Protein AF-A0A1G1V702-F1 (afdb_monomer)

pLDDT: mean 76.11, std 20.24, range [33.31, 96.5]

Organism: NCBI:txid1797516

Radius of gyration: 15.91 Å; Cα contacts (8 Å, |Δ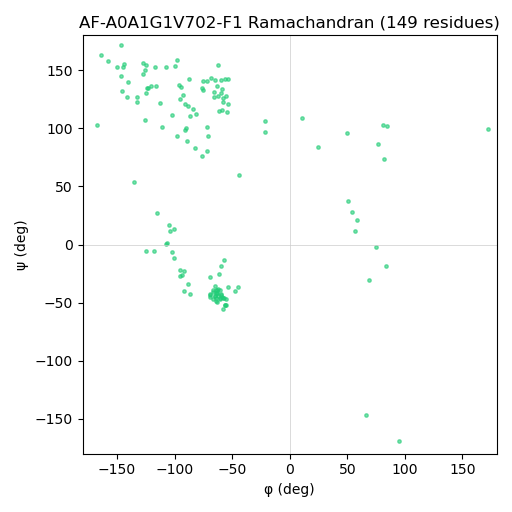i|>4): 190; chains: 1; bounding box: 48×40×37 Å

Nearest PDB structures (foldseek):
  2xma-assembly1_B  TM=6.905E-01  e=1.597E-05  Deinoc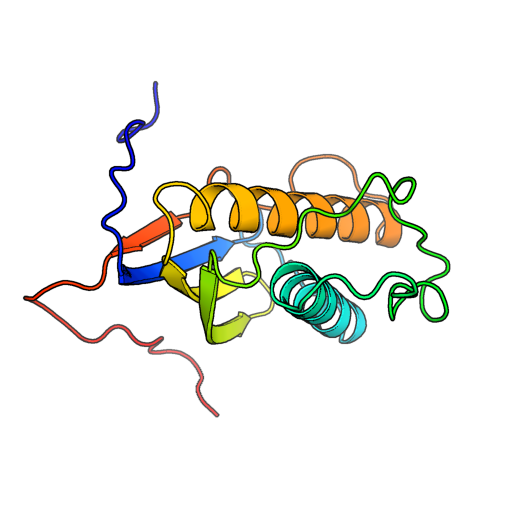occus radiodurans
  2a6m-assembly2_A-2  TM=7.254E-01  e=7.455E-05  Helicobacter pylori
  2xo6-assembly1_D  TM=6.836E-01  e=4.554E-05  Deinococcus radiodurans
  2f5g-assembly1_B  TM=6.057E-01  e=5.151E-05  Saccharolobus solfataricus
  2fyx-assembly1_B  TM=6.784E-01  e=1.661E-04  Deinococcus radiodurans R1 = ATCC 13939 = DSM 20539

Sequence (151 aa):
MPARNSVKIYVEGGCYHVYNRGVDKRDIYLDDQDYRVFLSFIKQYLSPVEPNFTHPLSDVTGFHPVRLRQLKSFYGDVELLAYCLMPNHFHLLLRQATKDGMAEFLRALATSYVMYFNKKYERQGALFQGCIKQLMWGRIHTFCICRDTFI

Structure (mmCIF, N/CA/C/O backbone):
data_AF-A0A1G1V702-F1
#
_entry.id   AF-A0A1G1V702-F1
#
loop_
_atom_site.group_PDB
_atom_site.id
_atom_site.type_symbol
_atom_site.label_atom_id
_atom_site.label_alt_id
_atom_site.label_comp_id
_atom_site.label_asym_id
_atom_site.label_entity_id
_atom_site.label_seq_id
_atom_site.pdbx_PDB_ins_code
_atom_site.Cartn_x
_atom_site.Cartn_y
_atom_site.Cartn_z
_atom_site.occupancy
_atom_site.B_iso_or_equiv
_atom_site.auth_seq_id
_atom_site.auth_comp_id
_atom_site.auth_asym_id
_atom_site.auth_atom_id
_atom_site.pdbx_PDB_model_num
ATOM 1 N N . MET A 1 1 ? -8.424 21.829 -11.170 1.00 36.00 1 MET A N 1
ATOM 2 C CA . MET A 1 1 ? -9.727 21.445 -10.580 1.00 36.00 1 MET A CA 1
ATOM 3 C C . MET A 1 1 ? -9.459 20.775 -9.241 1.00 36.00 1 MET A C 1
ATOM 5 O O . MET A 1 1 ? -8.664 19.841 -9.235 1.00 36.00 1 MET A O 1
ATOM 9 N N . PRO A 1 2 ? -10.029 21.242 -8.119 1.00 38.25 2 PRO A N 1
ATOM 10 C CA . PRO A 1 2 ? -9.891 20.530 -6.851 1.00 38.25 2 PRO A CA 1
ATOM 11 C C . PRO A 1 2 ? -10.546 19.146 -6.972 1.00 38.25 2 PRO A C 1
ATOM 13 O O . PRO A 1 2 ? -11.608 19.006 -7.579 1.00 38.25 2 PRO A O 1
ATOM 16 N N . ALA A 1 3 ? -9.882 18.112 -6.455 1.00 43.16 3 ALA A N 1
ATOM 17 C CA . ALA A 1 3 ? -10.375 16.742 -6.524 1.00 43.16 3 ALA A CA 1
ATOM 18 C C . ALA A 1 3 ? -11.712 16.615 -5.771 1.00 43.16 3 ALA A C 1
ATOM 20 O O . ALA A 1 3 ? -11.817 17.005 -4.608 1.00 43.16 3 ALA A O 1
ATOM 21 N N . ARG A 1 4 ? -12.738 16.068 -6.439 1.00 40.94 4 ARG A N 1
ATOM 22 C CA . ARG A 1 4 ? -14.013 15.684 -5.810 1.00 40.94 4 ARG A CA 1
ATOM 23 C C . ARG A 1 4 ? -13.715 14.724 -4.643 1.00 40.94 4 ARG A C 1
ATOM 25 O O . ARG A 1 4 ? -13.049 13.717 -4.859 1.00 40.94 4 ARG A O 1
ATOM 32 N N . ASN A 1 5 ? -14.245 15.044 -3.458 1.00 45.06 5 ASN A N 1
ATOM 33 C CA . ASN A 1 5 ? -14.081 14.386 -2.147 1.00 45.06 5 ASN A CA 1
ATOM 34 C C . ASN A 1 5 ? -12.762 14.650 -1.401 1.00 45.06 5 ASN A C 1
ATOM 36 O O . ASN A 1 5 ? -11.846 13.830 -1.431 1.00 45.06 5 ASN A O 1
ATOM 40 N N . SER A 1 6 ? -12.704 15.737 -0.624 1.00 47.88 6 SER A N 1
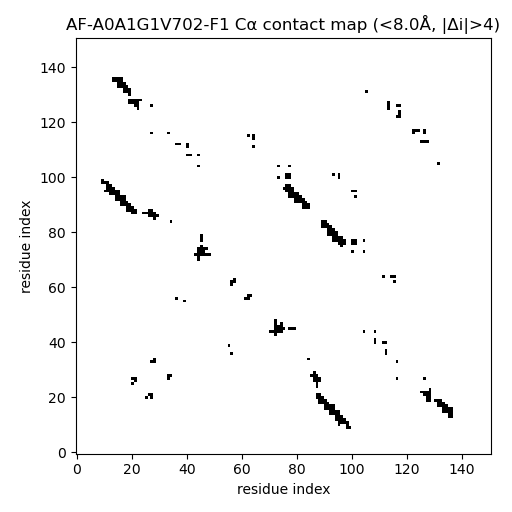ATOM 41 C CA . SER A 1 6 ? -11.604 15.992 0.323 1.00 47.88 6 SER A CA 1
ATOM 42 C C . SER A 1 6 ? -11.935 15.699 1.793 1.00 47.88 6 SER A C 1
ATOM 44 O O . SER A 1 6 ? -11.021 15.716 2.612 1.00 47.88 6 SER A O 1
ATOM 46 N N . VAL A 1 7 ? -13.185 15.366 2.149 1.00 49.53 7 VAL A N 1
ATOM 47 C CA . VAL A 1 7 ? -13.537 14.954 3.521 1.00 49.53 7 VAL A CA 1
ATOM 48 C C . VAL A 1 7 ? -13.898 13.473 3.528 1.00 49.53 7 VAL A C 1
ATOM 50 O O . VAL A 1 7 ? -14.983 13.072 3.112 1.00 49.53 7 VAL A O 1
ATOM 53 N N . LYS A 1 8 ? -12.950 12.646 3.970 1.00 62.56 8 LYS A N 1
ATOM 54 C CA . LYS A 1 8 ? -13.151 11.213 4.193 1.00 62.56 8 LYS A CA 1
ATOM 55 C C . LYS A 1 8 ? -13.611 11.036 5.640 1.00 62.56 8 LYS A C 1
ATOM 57 O O . LYS A 1 8 ? -12.796 11.116 6.551 1.00 62.56 8 LYS A O 1
ATOM 62 N N . ILE A 1 9 ? -14.914 10.854 5.849 1.00 63.59 9 ILE A N 1
ATOM 63 C CA . ILE A 1 9 ? -15.450 10.483 7.163 1.00 63.59 9 ILE A CA 1
ATOM 64 C C . ILE A 1 9 ? -15.270 8.975 7.297 1.00 63.59 9 ILE A C 1
ATOM 66 O O . ILE A 1 9 ? -15.886 8.216 6.548 1.00 63.59 9 ILE A O 1
ATOM 70 N N . TYR A 1 10 ? -14.404 8.552 8.212 1.00 71.12 10 TYR A N 1
ATOM 71 C CA . TYR A 1 10 ? -14.275 7.147 8.558 1.00 71.12 10 TYR A CA 1
ATOM 72 C C . TYR A 1 10 ? -15.142 6.815 9.768 1.00 71.12 10 TYR A C 1
ATOM 74 O O . TYR A 1 10 ? -15.197 7.567 10.741 1.00 71.12 10 TYR A O 1
ATOM 82 N N . VAL A 1 11 ? -15.837 5.690 9.666 1.00 74.81 11 VAL A N 1
ATOM 83 C CA . VAL A 1 11 ? -16.619 5.070 10.730 1.00 74.81 11 VAL A CA 1
ATOM 84 C C . VAL A 1 11 ? -15.739 4.064 11.466 1.00 74.81 11 VAL A C 1
ATOM 86 O O . VAL A 1 11 ? -15.130 3.193 10.835 1.00 74.81 11 VAL A O 1
ATOM 89 N N . GLU A 1 12 ? -15.712 4.188 12.790 1.00 77.19 12 GLU A N 1
ATOM 90 C CA . GLU A 1 12 ? -15.061 3.254 13.706 1.00 77.19 12 GLU A CA 1
ATOM 91 C C . GLU A 1 12 ? -15.649 1.842 13.557 1.00 77.19 12 GLU A C 1
ATOM 93 O O . GLU A 1 12 ? -16.862 1.668 13.435 1.00 77.19 12 GLU A O 1
ATOM 98 N N . GLY A 1 13 ? -14.788 0.826 13.487 1.00 79.88 13 GLY A N 1
ATOM 99 C CA . GLY A 1 13 ? -15.175 -0.557 13.192 1.00 79.88 13 GLY A CA 1
ATOM 100 C C . GLY A 1 13 ? -15.515 -0.823 11.719 1.00 79.88 13 GLY A C 1
ATOM 101 O O . GLY A 1 13 ? -15.790 -1.967 11.349 1.00 79.88 13 GLY A O 1
ATOM 102 N N . GLY A 1 14 ? -15.482 0.198 10.856 1.00 85.12 14 GLY A N 1
ATOM 103 C CA . GLY A 1 14 ? -15.753 0.058 9.429 1.00 85.12 14 GLY A CA 1
ATOM 104 C C . GLY A 1 14 ? -14.704 -0.800 8.716 1.00 85.12 14 GLY A C 1
ATOM 105 O O . GLY A 1 14 ? -13.506 -0.711 8.992 1.00 85.12 14 GLY A O 1
ATOM 106 N N . CYS A 1 15 ? -15.158 -1.612 7.762 1.00 88.00 15 CYS A N 1
ATOM 107 C CA . CYS A 1 15 ? -14.287 -2.330 6.833 1.00 88.00 15 CYS A CA 1
ATOM 108 C C . CYS A 1 15 ? -14.169 -1.538 5.531 1.00 88.00 15 CYS A C 1
ATOM 110 O O . CYS A 1 15 ? -15.169 -1.033 5.025 1.00 88.00 15 CYS A O 1
ATOM 112 N N . TYR A 1 16 ? -12.971 -1.439 4.971 1.00 88.62 16 TYR A N 1
ATOM 113 C CA . TYR A 1 16 ? -12.692 -0.643 3.785 1.00 88.62 16 TYR A CA 1
ATOM 114 C C . TYR A 1 16 ? -11.880 -1.453 2.787 1.00 88.62 16 TYR A C 1
ATOM 116 O O . TYR A 1 16 ? -10.813 -1.974 3.112 1.00 88.62 16 TYR A O 1
ATOM 124 N N . HIS A 1 17 ? -12.363 -1.517 1.550 1.00 89.75 17 HIS A N 1
ATOM 125 C CA . HIS A 1 17 ? -11.567 -1.977 0.422 1.00 89.75 17 HIS A CA 1
ATOM 126 C C . HIS A 1 17 ? -10.747 -0.810 -0.104 1.00 89.75 17 HIS A C 1
ATOM 128 O O . HIS A 1 17 ? -11.289 0.198 -0.557 1.00 89.75 17 HIS A O 1
ATOM 134 N N . VAL A 1 18 ? -9.435 -0.944 -0.018 1.00 90.88 18 VAL A N 1
ATOM 135 C CA . VAL A 1 18 ? -8.466 0.089 -0.337 1.00 90.88 18 VAL A CA 1
ATOM 136 C C . VAL A 1 18 ? -7.563 -0.403 -1.451 1.00 90.88 18 VAL A C 1
ATOM 138 O O . VAL A 1 18 ? -7.107 -1.540 -1.423 1.00 90.88 18 VAL A O 1
ATOM 141 N N . TYR A 1 19 ? -7.284 0.444 -2.434 1.00 92.19 19 TYR A N 1
ATOM 142 C CA . TYR A 1 19 ? -6.404 0.071 -3.534 1.00 92.19 19 TYR A CA 1
ATOM 143 C C . TYR A 1 19 ? -5.656 1.268 -4.107 1.00 92.19 19 TYR A C 1
ATOM 145 O O . TYR A 1 19 ? -6.117 2.416 -4.059 1.00 92.19 19 TYR A O 1
ATOM 153 N N . ASN A 1 20 ? -4.483 0.989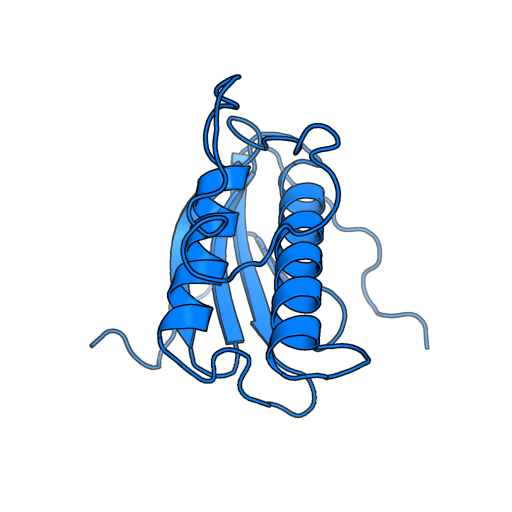 -4.668 1.00 91.62 20 ASN A N 1
ATOM 154 C CA . ASN A 1 20 ? -3.724 1.958 -5.445 1.00 91.62 20 ASN A CA 1
ATOM 155 C C . ASN A 1 20 ? -2.987 1.274 -6.595 1.00 91.62 20 ASN A C 1
ATOM 157 O O . ASN A 1 20 ? -2.660 0.092 -6.526 1.00 91.62 20 ASN A O 1
ATOM 161 N N . ARG A 1 21 ? -2.743 2.038 -7.656 1.00 92.81 21 ARG A N 1
ATOM 162 C CA . ARG A 1 21 ? -2.186 1.582 -8.931 1.00 92.81 21 ARG A CA 1
ATOM 163 C C . ARG A 1 21 ? -0.955 2.405 -9.293 1.00 92.81 21 ARG A C 1
ATOM 165 O O . ARG A 1 21 ? -0.900 3.588 -8.963 1.00 92.81 21 ARG A O 1
ATOM 172 N N . GLY A 1 22 ? -0.011 1.799 -10.009 1.00 93.88 22 GLY A N 1
ATOM 173 C CA . GLY A 1 22 ? 1.128 2.496 -10.598 1.00 93.88 22 GLY A CA 1
ATOM 174 C C . GLY A 1 22 ? 0.720 3.599 -11.582 1.00 93.88 22 GLY A C 1
ATOM 175 O O . GLY A 1 22 ? -0.232 3.444 -12.354 1.00 93.88 22 GLY A O 1
ATOM 176 N N . VAL A 1 23 ? 1.443 4.721 -11.578 1.00 93.44 23 VAL A N 1
ATOM 177 C CA . VAL A 1 23 ? 1.284 5.772 -12.599 1.00 93.44 23 VAL A CA 1
ATOM 178 C C . VAL A 1 23 ? 1.422 5.174 -13.999 1.00 93.44 23 VAL A C 1
ATOM 180 O O . VAL A 1 23 ? 2.198 4.244 -14.205 1.00 93.44 23 VAL A O 1
ATOM 183 N N . ASP A 1 24 ? 0.623 5.655 -14.948 1.00 91.12 24 ASP A N 1
ATOM 184 C CA . ASP A 1 24 ? 0.600 5.144 -16.327 1.00 91.12 24 ASP A CA 1
ATOM 185 C C . ASP A 1 24 ? 0.368 3.626 -16.437 1.00 91.12 24 ASP A C 1
ATOM 187 O O . ASP A 1 24 ? 0.796 2.986 -17.392 1.00 91.12 24 ASP A O 1
ATOM 191 N N . LYS A 1 25 ? -0.331 3.038 -15.449 1.00 88.38 25 LYS A N 1
ATOM 192 C CA . LYS A 1 25 ? -0.570 1.587 -15.325 1.00 88.38 25 LYS A CA 1
ATOM 193 C C . LYS A 1 25 ? 0.714 0.753 -15.242 1.00 88.38 25 LYS A C 1
ATOM 195 O O . LYS A 1 25 ? 0.662 -0.444 -15.518 1.00 88.38 25 LYS A O 1
ATOM 200 N N . ARG A 1 26 ? 1.840 1.363 -14.859 1.00 92.75 26 ARG A N 1
ATOM 201 C CA . ARG A 1 26 ? 3.108 0.650 -14.717 1.00 92.75 26 ARG A CA 1
ATOM 202 C C . ARG A 1 26 ? 3.033 -0.429 -13.652 1.00 92.75 26 ARG A C 1
ATOM 204 O O . ARG A 1 26 ? 2.315 -0.277 -12.659 1.00 92.75 26 ARG A O 1
ATOM 211 N N . ASP A 1 27 ? 3.890 -1.423 -13.812 1.00 96.12 27 ASP A N 1
ATOM 212 C CA . ASP A 1 27 ? 4.157 -2.381 -12.759 1.00 96.12 27 ASP A CA 1
ATOM 213 C C . ASP A 1 27 ? 4.841 -1.690 -11.573 1.00 96.12 27 ASP A C 1
ATOM 215 O O . ASP A 1 27 ? 5.765 -0.881 -11.716 1.00 96.12 27 ASP A O 1
ATOM 219 N N . ILE A 1 28 ? 4.296 -1.963 -10.395 1.00 96.25 28 ILE A N 1
ATOM 220 C CA . ILE A 1 28 ? 4.789 -1.551 -9.087 1.00 96.25 28 ILE A CA 1
ATOM 221 C C . ILE A 1 28 ? 5.539 -2.690 -8.397 1.00 96.25 28 ILE A C 1
ATOM 223 O O . ILE A 1 28 ? 6.186 -2.416 -7.395 1.00 96.25 28 ILE A O 1
ATOM 227 N N . TYR A 1 29 ? 5.459 -3.918 -8.916 1.00 96.50 29 TYR A N 1
ATOM 228 C CA . TYR A 1 29 ? 6.263 -5.069 -8.512 1.00 96.50 29 TYR A CA 1
ATOM 229 C C . TYR A 1 29 ? 6.948 -5.643 -9.760 1.00 96.50 29 TYR A C 1
ATOM 231 O O . TYR A 1 29 ? 6.279 -6.219 -10.617 1.00 96.50 29 TYR A O 1
ATOM 239 N N . LEU A 1 30 ? 8.260 -5.442 -9.889 1.00 95.50 30 LEU A N 1
ATOM 240 C CA . LEU A 1 30 ? 9.054 -5.891 -11.038 1.00 95.50 30 LEU A CA 1
ATOM 241 C C . LEU A 1 30 ? 9.733 -7.244 -10.789 1.00 95.50 30 LEU A C 1
ATOM 243 O O . LEU A 1 30 ? 10.079 -7.935 -11.742 1.00 95.50 30 LEU A O 1
ATOM 247 N N . ASP A 1 31 ? 9.916 -7.627 -9.524 1.00 93.56 31 ASP A N 1
ATOM 248 C CA . ASP A 1 31 ? 10.455 -8.926 -9.117 1.00 93.56 31 ASP A CA 1
ATOM 249 C C . ASP A 1 31 ? 9.841 -9.421 -7.791 1.00 93.56 31 ASP A C 1
ATOM 251 O O . ASP A 1 31 ? 9.137 -8.693 -7.090 1.00 93.56 31 ASP A O 1
ATOM 255 N N . ASP A 1 32 ? 10.131 -10.668 -7.409 1.00 92.31 32 ASP A N 1
ATOM 256 C CA . ASP A 1 32 ? 9.631 -11.278 -6.166 1.00 92.31 32 ASP A CA 1
ATOM 257 C C . ASP A 1 32 ? 10.097 -10.547 -4.899 1.00 92.31 32 ASP A C 1
ATOM 259 O O . ASP A 1 32 ? 9.458 -10.615 -3.842 1.00 92.31 32 ASP A O 1
ATOM 263 N N . GLN A 1 33 ? 11.228 -9.839 -4.971 1.00 89.19 33 GLN A N 1
ATOM 264 C CA . GLN A 1 33 ? 11.728 -9.069 -3.843 1.00 89.19 33 GLN A CA 1
ATOM 265 C C . GLN A 1 33 ? 10.788 -7.905 -3.531 1.00 89.19 33 GLN A C 1
ATOM 267 O O . GLN A 1 33 ? 10.521 -7.661 -2.356 1.00 89.19 33 GLN A O 1
ATOM 272 N N . ASP A 1 34 ? 10.239 -7.245 -4.547 1.00 92.75 34 ASP A N 1
ATOM 273 C CA . ASP A 1 34 ? 9.291 -6.144 -4.382 1.00 92.75 34 ASP A CA 1
ATOM 274 C C . ASP A 1 34 ? 8.032 -6.561 -3.607 1.00 92.75 34 ASP A C 1
ATOM 276 O O . ASP A 1 34 ? 7.626 -5.878 -2.660 1.00 92.75 34 ASP A O 1
ATOM 280 N N . TYR A 1 35 ? 7.455 -7.722 -3.942 1.00 93.81 35 TYR A N 1
ATOM 281 C CA . TYR A 1 35 ? 6.306 -8.284 -3.223 1.00 93.81 35 TYR A CA 1
ATOM 282 C C . TYR A 1 35 ? 6.642 -8.553 -1.754 1.00 93.81 35 TYR A C 1
ATOM 284 O O . TYR A 1 35 ? 5.902 -8.148 -0.852 1.00 93.81 35 TYR A O 1
ATOM 292 N N . ARG A 1 36 ? 7.793 -9.191 -1.496 1.00 90.69 36 ARG A N 1
ATOM 293 C CA . ARG A 1 36 ? 8.268 -9.463 -0.130 1.00 90.69 36 ARG A CA 1
ATOM 294 C C . ARG A 1 36 ? 8.477 -8.175 0.655 1.00 90.69 36 ARG A C 1
ATOM 296 O O . ARG A 1 36 ? 8.124 -8.117 1.833 1.00 90.69 36 ARG A O 1
ATOM 303 N N . VAL A 1 37 ? 8.995 -7.130 0.010 1.00 88.38 37 VAL A N 1
ATOM 304 C CA . VAL A 1 37 ? 9.196 -5.833 0.656 1.00 88.38 37 VAL A CA 1
ATOM 305 C C . VAL A 1 37 ? 7.885 -5.164 1.016 1.00 88.38 37 VAL A C 1
ATOM 307 O O . VAL A 1 37 ? 7.709 -4.748 2.163 1.00 88.38 37 VAL A O 1
ATOM 310 N N . PHE A 1 38 ? 6.936 -5.127 0.091 1.00 92.31 38 PHE A N 1
ATOM 311 C CA . PHE A 1 38 ? 5.620 -4.565 0.356 1.00 92.31 38 PHE A CA 1
ATOM 312 C C . PHE A 1 38 ? 4.912 -5.265 1.526 1.00 92.31 38 PHE A C 1
ATOM 314 O O . PHE A 1 38 ? 4.426 -4.602 2.445 1.00 92.31 38 PHE A O 1
ATOM 321 N N . LEU A 1 39 ? 4.931 -6.602 1.550 1.00 91.12 39 LEU A N 1
ATOM 322 C CA . LEU A 1 39 ? 4.366 -7.393 2.646 1.00 91.12 39 LEU A CA 1
ATOM 323 C C . LEU A 1 39 ? 5.112 -7.182 3.969 1.00 91.12 39 LEU A C 1
ATOM 325 O O . LEU A 1 39 ? 4.484 -7.146 5.027 1.00 91.12 39 LEU A O 1
ATOM 329 N N . SER A 1 40 ? 6.435 -6.999 3.929 1.00 86.88 40 SER A N 1
ATOM 330 C CA . SER A 1 40 ? 7.222 -6.726 5.134 1.00 86.88 40 SER A CA 1
ATOM 331 C C . SER A 1 40 ? 6.831 -5.399 5.792 1.00 86.88 40 SER A C 1
ATOM 333 O O . SER A 1 40 ? 6.688 -5.357 7.013 1.00 86.88 40 SER A O 1
ATOM 335 N N . PHE A 1 41 ? 6.556 -4.350 5.003 1.00 88.69 41 PHE A N 1
ATOM 336 C CA . PHE A 1 41 ? 6.064 -3.076 5.530 1.00 88.69 41 PHE A CA 1
ATOM 337 C C . PHE A 1 41 ? 4.684 -3.219 6.164 1.00 88.69 41 PHE A C 1
ATOM 339 O O . PHE A 1 41 ? 4.470 -2.717 7.264 1.00 88.69 41 PHE A O 1
ATOM 346 N N . ILE A 1 42 ? 3.760 -3.932 5.513 1.00 91.06 42 ILE A N 1
ATOM 347 C CA . ILE A 1 42 ? 2.440 -4.223 6.090 1.00 91.06 42 ILE A CA 1
ATOM 348 C C . ILE A 1 42 ? 2.600 -4.928 7.437 1.00 91.06 42 ILE A C 1
ATOM 350 O O . ILE A 1 42 ? 2.051 -4.470 8.437 1.00 91.06 42 ILE A O 1
ATOM 354 N N . LYS A 1 43 ? 3.388 -6.008 7.474 1.00 87.94 43 LYS A N 1
ATOM 355 C CA . LYS A 1 43 ? 3.634 -6.771 8.699 1.00 87.94 43 LYS A CA 1
ATOM 356 C C . LYS A 1 43 ? 4.209 -5.877 9.790 1.00 87.94 43 LYS A C 1
ATOM 358 O O . LYS A 1 43 ? 3.733 -5.925 10.914 1.00 87.94 43 LYS A O 1
ATOM 363 N N . GLN A 1 44 ? 5.194 -5.050 9.464 1.00 84.00 44 GLN A N 1
ATOM 364 C CA . GLN A 1 44 ? 5.842 -4.170 10.428 1.00 84.00 44 GLN A CA 1
ATOM 365 C C . GLN A 1 44 ? 4.883 -3.127 11.010 1.00 84.00 44 GLN A C 1
ATOM 367 O O . GLN A 1 44 ? 4.851 -2.932 12.220 1.00 84.00 44 GLN A O 1
ATOM 372 N N . TYR A 1 45 ? 4.095 -2.467 10.164 1.00 88.31 45 TYR A N 1
ATOM 373 C CA . TYR A 1 45 ? 3.153 -1.444 10.609 1.00 88.31 45 TYR A CA 1
ATOM 374 C C . TYR A 1 45 ? 1.978 -2.012 11.404 1.00 88.31 45 TYR A C 1
ATOM 376 O O . TYR A 1 45 ? 1.426 -1.301 12.236 1.00 88.31 45 TYR A O 1
ATOM 384 N N . LEU A 1 46 ? 1.595 -3.264 11.152 1.00 90.44 46 LEU A N 1
ATOM 385 C CA . LEU A 1 46 ? 0.464 -3.923 11.805 1.00 90.44 46 LEU A CA 1
ATOM 386 C C . LEU A 1 46 ? 0.892 -4.931 12.881 1.00 90.44 46 LEU A C 1
ATOM 388 O O . LEU A 1 46 ? 0.061 -5.707 13.337 1.00 90.44 46 LEU A O 1
ATOM 392 N N . SER A 1 47 ? 2.165 -4.940 13.283 1.00 86.44 47 SER A N 1
ATOM 393 C CA . SER A 1 47 ? 2.665 -5.737 14.411 1.00 86.44 47 SER A CA 1
ATOM 394 C C . SER A 1 47 ? 2.976 -4.830 15.603 1.00 86.44 47 SER A C 1
ATOM 396 O O . SER A 1 47 ? 3.300 -3.652 15.403 1.00 86.44 47 SER A O 1
ATOM 398 N N . PRO A 1 48 ? 2.897 -5.340 16.844 1.00 82.25 48 PRO A N 1
ATOM 399 C CA . PRO A 1 48 ? 3.361 -4.595 18.008 1.00 82.25 48 PRO A CA 1
ATOM 400 C C . PRO A 1 48 ? 4.834 -4.190 17.831 1.00 82.25 48 PRO A C 1
ATOM 402 O O . PRO A 1 48 ? 5.629 -4.931 17.246 1.00 82.25 48 PRO A O 1
ATOM 405 N N . VAL A 1 49 ? 5.194 -2.986 18.292 1.00 70.31 49 VAL A N 1
ATOM 406 C CA . VAL A 1 49 ? 6.588 -2.522 18.246 1.00 70.31 49 VAL A CA 1
ATOM 407 C C . VAL A 1 49 ? 7.382 -3.309 19.275 1.00 70.31 49 VAL A C 1
ATOM 409 O O . VAL A 1 49 ? 7.354 -2.991 20.461 1.00 70.31 49 VAL A O 1
ATOM 412 N N . GLU A 1 50 ? 8.125 -4.308 18.818 1.00 65.50 50 GLU A N 1
ATOM 413 C CA . GLU A 1 50 ? 9.157 -4.914 19.645 1.00 65.50 50 GLU A CA 1
ATOM 414 C C . GLU A 1 50 ? 10.365 -3.961 19.711 1.00 65.50 50 GLU A C 1
ATOM 416 O O . GLU A 1 50 ? 10.815 -3.468 18.669 1.00 65.50 50 GLU A O 1
ATOM 421 N N . PRO A 1 51 ? 10.931 -3.692 20.902 1.00 58.72 51 PRO A N 1
ATOM 422 C CA . PRO A 1 51 ? 12.022 -2.727 21.076 1.00 58.72 51 PRO A CA 1
ATOM 423 C C . PRO A 1 51 ? 13.291 -3.071 20.275 1.00 58.72 51 PRO A C 1
ATOM 425 O O . PRO A 1 51 ? 14.097 -2.185 20.004 1.00 58.72 51 PRO A O 1
ATOM 428 N N . ASN A 1 52 ? 13.433 -4.327 19.837 1.00 57.59 52 ASN A N 1
ATOM 429 C CA . ASN A 1 52 ? 14.578 -4.838 19.078 1.00 57.59 52 ASN A CA 1
ATOM 430 C C . ASN A 1 52 ? 14.206 -5.283 17.653 1.00 57.59 52 ASN A C 1
ATOM 432 O O . ASN A 1 52 ? 14.839 -6.184 17.104 1.00 57.59 52 ASN A O 1
ATOM 436 N N . PHE A 1 53 ? 13.158 -4.711 17.050 1.00 53.81 53 PHE A N 1
ATOM 437 C CA . PHE A 1 53 ? 12.734 -5.120 15.712 1.00 53.81 53 PHE A CA 1
ATOM 438 C C . PHE A 1 53 ? 13.741 -4.670 14.641 1.00 53.81 53 PHE A C 1
ATOM 440 O O . PHE A 1 53 ? 13.675 -3.558 14.110 1.00 53.81 53 PHE A O 1
ATOM 447 N N . THR A 1 54 ? 14.678 -5.553 14.303 1.00 52.00 54 THR A N 1
ATOM 448 C CA . THR A 1 54 ? 15.524 -5.411 13.120 1.00 52.00 54 THR A CA 1
ATOM 449 C C . THR A 1 54 ? 14.638 -5.523 11.884 1.00 52.00 54 THR A C 1
ATOM 451 O O . THR A 1 54 ? 13.858 -6.466 11.743 1.00 52.00 54 THR A O 1
ATOM 454 N N . HIS A 1 55 ? 14.713 -4.536 10.992 1.00 53.06 55 HIS A N 1
ATOM 455 C CA . HIS A 1 55 ? 13.934 -4.543 9.759 1.00 53.06 55 HIS A CA 1
ATOM 456 C C . HIS A 1 55 ? 14.278 -5.822 8.971 1.00 53.06 55 HIS A C 1
ATOM 458 O O . HIS A 1 55 ? 15.442 -5.981 8.632 1.00 53.06 55 HIS A O 1
ATOM 464 N N . PRO A 1 56 ? 13.329 -6.710 8.614 1.00 47.22 56 PRO A N 1
ATOM 465 C CA . PRO A 1 56 ? 13.630 -8.006 7.978 1.00 47.22 56 PRO A CA 1
ATOM 466 C C . PRO A 1 56 ? 14.427 -7.913 6.666 1.00 47.22 56 PRO A C 1
ATOM 468 O O . PRO A 1 56 ? 14.912 -8.909 6.144 1.00 47.22 56 PRO A O 1
ATOM 471 N N . LEU A 1 57 ? 14.527 -6.708 6.104 1.00 52.72 57 LEU A N 1
ATOM 472 C CA . LEU A 1 57 ? 15.249 -6.412 4.870 1.00 52.72 57 LEU A CA 1
ATOM 473 C C . LEU A 1 57 ? 16.555 -5.646 5.067 1.00 52.72 57 LEU A C 1
ATOM 475 O O . LEU A 1 57 ? 17.211 -5.370 4.059 1.00 52.72 57 LEU A O 1
ATOM 479 N N . SER A 1 58 ? 16.939 -5.316 6.308 1.00 53.47 58 SER A N 1
ATOM 480 C CA . SER A 1 58 ? 18.273 -4.766 6.591 1.00 53.47 58 SER A CA 1
ATOM 481 C C . SER A 1 58 ? 19.357 -5.676 6.022 1.00 53.47 58 SER A C 1
ATOM 483 O O . SER A 1 58 ? 20.319 -5.187 5.439 1.00 53.47 58 SER A O 1
ATOM 485 N N . ASP A 1 59 ? 19.123 -6.986 6.089 1.00 47.25 59 ASP A N 1
ATOM 486 C CA . ASP A 1 59 ? 20.117 -7.997 5.737 1.00 47.25 59 ASP A CA 1
ATOM 487 C C . ASP A 1 59 ? 20.018 -8.411 4.258 1.00 47.25 59 ASP A C 1
ATOM 489 O O . ASP A 1 59 ? 20.993 -8.867 3.672 1.00 47.25 59 ASP A O 1
ATOM 493 N N . VAL A 1 60 ? 18.854 -8.215 3.622 1.00 48.94 60 VAL A N 1
ATOM 494 C CA . VAL A 1 60 ? 18.574 -8.702 2.254 1.00 48.94 60 VAL A CA 1
ATOM 495 C C . VAL A 1 60 ? 18.838 -7.647 1.178 1.00 48.94 60 VAL A C 1
ATOM 497 O O . VAL A 1 60 ? 19.114 -7.987 0.033 1.00 48.94 60 VAL A O 1
ATOM 500 N N . THR A 1 61 ? 18.732 -6.356 1.502 1.00 49.41 61 THR A N 1
ATOM 501 C CA . THR A 1 61 ? 18.718 -5.297 0.471 1.00 49.41 61 THR A CA 1
ATOM 502 C C . THR A 1 61 ? 19.783 -4.217 0.657 1.00 49.41 61 THR A C 1
ATOM 504 O O . THR A 1 61 ? 19.867 -3.312 -0.173 1.00 49.41 61 THR A O 1
ATOM 507 N N . GLY A 1 62 ? 20.552 -4.235 1.759 1.00 51.28 62 GLY A N 1
ATOM 508 C CA . GLY A 1 62 ? 21.399 -3.096 2.162 1.00 51.28 62 GLY A CA 1
ATOM 509 C C . GLY A 1 62 ? 20.602 -1.789 2.326 1.00 51.28 62 GLY A C 1
ATOM 510 O O . GLY A 1 62 ? 21.150 -0.685 2.410 1.00 51.28 62 GLY A O 1
ATOM 511 N N . PHE A 1 63 ? 19.271 -1.893 2.320 1.00 51.47 63 PHE A N 1
ATOM 512 C CA . PHE A 1 63 ? 18.340 -0.795 2.416 1.00 51.47 63 PHE A CA 1
ATOM 513 C C . PHE A 1 63 ? 18.049 -0.609 3.899 1.00 51.47 63 PHE A C 1
ATOM 515 O O . PHE A 1 63 ? 17.233 -1.307 4.493 1.00 51.47 63 PHE A O 1
ATOM 522 N N . HIS A 1 64 ? 18.732 0.359 4.500 1.00 54.06 64 HIS A N 1
ATOM 523 C CA . HIS A 1 64 ? 18.250 1.017 5.703 1.00 54.06 64 HIS A CA 1
ATOM 524 C C . HIS A 1 64 ? 17.393 2.194 5.231 1.00 54.06 64 HIS A C 1
ATOM 526 O O . HIS A 1 64 ? 17.950 3.274 4.989 1.00 54.06 64 HIS A O 1
ATOM 532 N N . PRO A 1 65 ? 16.072 2.025 5.003 1.00 46.97 65 PRO A N 1
ATOM 533 C CA . PRO A 1 65 ? 15.232 3.189 4.824 1.00 46.97 65 PRO A CA 1
ATOM 534 C C . PRO A 1 65 ? 15.385 3.980 6.107 1.00 46.97 65 PRO A C 1
ATOM 536 O O . PRO A 1 65 ? 15.048 3.478 7.169 1.00 46.97 65 PRO A O 1
ATOM 539 N N . VAL A 1 66 ? 15.945 5.180 5.978 1.00 45.59 66 VAL A N 1
ATOM 540 C CA . VAL A 1 66 ? 15.589 6.328 6.802 1.00 45.59 66 VAL A CA 1
ATOM 541 C C . VAL A 1 66 ? 15.583 6.005 8.295 1.00 45.59 66 VAL A C 1
ATOM 543 O O . VAL A 1 66 ? 14.578 5.529 8.803 1.00 45.59 66 VAL A O 1
ATOM 546 N N . ARG A 1 67 ? 16.704 6.301 8.976 1.00 46.47 67 ARG A N 1
ATOM 547 C CA . ARG A 1 67 ? 16.826 6.512 10.435 1.00 46.47 67 ARG A CA 1
ATOM 548 C C . ARG A 1 67 ? 15.563 6.118 11.196 1.00 46.47 67 ARG A C 1
ATOM 550 O O . ARG A 1 67 ? 14.597 6.869 11.099 1.00 46.47 67 ARG A O 1
ATOM 557 N N . LEU A 1 68 ? 15.629 5.011 11.944 1.00 45.38 68 LEU A N 1
ATOM 558 C CA . LEU A 1 68 ? 14.654 4.446 12.894 1.00 45.38 68 LEU A CA 1
ATOM 559 C C . LEU A 1 68 ? 14.025 5.496 13.835 1.00 45.38 68 LEU A C 1
ATOM 561 O O . LEU A 1 68 ? 14.163 5.455 15.054 1.00 45.38 68 LEU A O 1
ATOM 565 N N . ARG A 1 69 ? 13.344 6.490 13.285 1.00 46.53 69 ARG A N 1
ATOM 566 C CA . ARG A 1 69 ? 12.612 7.506 14.010 1.00 46.53 69 ARG A CA 1
ATOM 567 C C . ARG A 1 69 ? 11.300 6.823 14.319 1.00 46.53 69 ARG A C 1
ATOM 569 O O . ARG A 1 69 ? 10.398 6.906 13.499 1.00 46.53 69 ARG A O 1
ATOM 576 N N . GLN A 1 70 ? 11.309 6.038 15.403 1.00 58.31 70 GLN A N 1
ATOM 577 C CA . GLN A 1 70 ? 10.171 5.327 15.995 1.00 58.31 70 GLN A CA 1
ATOM 578 C C . GLN A 1 70 ? 9.071 5.066 14.970 1.00 58.31 70 GLN A C 1
ATOM 580 O O . GLN A 1 70 ? 8.148 5.870 14.827 1.00 58.31 70 GLN A O 1
ATOM 585 N N . LEU A 1 71 ? 9.209 3.987 14.197 1.00 61.19 71 LEU A N 1
ATOM 586 C CA . LEU A 1 71 ? 8.144 3.596 13.285 1.00 61.19 71 LEU A CA 1
ATOM 587 C C . LEU A 1 71 ? 6.868 3.462 14.110 1.00 61.19 71 LEU A C 1
ATOM 589 O O . LEU A 1 71 ? 6.788 2.634 15.015 1.00 61.19 71 LEU A O 1
ATOM 593 N N . LYS A 1 72 ? 5.906 4.345 13.831 1.00 73.62 72 LYS A N 1
ATOM 594 C CA . LYS A 1 72 ? 4.590 4.290 14.447 1.00 73.62 72 LYS A CA 1
ATOM 595 C C . LYS A 1 72 ? 3.987 2.951 14.044 1.00 73.62 72 LYS A C 1
ATOM 597 O O . LYS A 1 72 ? 3.782 2.708 12.854 1.00 73.62 72 LYS A O 1
ATOM 602 N N . SER A 1 73 ? 3.770 2.078 15.019 1.00 83.19 73 SER A N 1
ATOM 603 C CA . SER A 1 73 ? 2.909 0.924 14.806 1.00 83.19 73 SER A CA 1
ATOM 604 C C . SER A 1 73 ? 1.465 1.400 14.806 1.00 83.19 73 SER A C 1
ATOM 606 O O . SER A 1 73 ? 1.091 2.282 15.577 1.00 83.19 73 SER A O 1
ATOM 608 N N . PHE A 1 74 ? 0.690 0.816 13.905 1.00 88.25 74 PHE A N 1
ATOM 609 C CA . PHE A 1 74 ? -0.758 0.943 13.806 1.00 88.25 74 PHE A CA 1
ATOM 610 C C . PHE A 1 74 ? -1.438 -0.333 14.319 1.00 88.25 74 PHE A C 1
ATOM 612 O O . PHE A 1 74 ? -2.606 -0.587 14.022 1.00 88.25 74 PHE A O 1
ATOM 619 N N . TYR A 1 75 ? -0.702 -1.162 15.067 1.00 86.94 75 TYR A N 1
ATOM 620 C CA . TYR A 1 75 ? -1.252 -2.317 15.756 1.00 86.94 75 TYR A CA 1
ATOM 621 C C . TYR A 1 75 ? -2.357 -1.871 16.715 1.00 86.94 75 TYR A C 1
ATOM 623 O O . TYR A 1 75 ? -2.153 -0.991 17.547 1.00 86.94 75 TYR A O 1
ATOM 631 N N . GLY A 1 76 ? -3.537 -2.470 16.572 1.00 87.56 76 GLY A N 1
ATOM 632 C CA . GLY A 1 76 ? -4.731 -2.088 17.326 1.00 87.56 76 GLY A CA 1
ATOM 633 C C . GLY A 1 76 ? -5.511 -0.906 16.739 1.00 87.56 76 GLY A C 1
ATOM 634 O O . GLY A 1 76 ? -6.692 -0.791 17.036 1.00 87.56 76 GLY A O 1
ATOM 635 N N . ASP A 1 77 ? -4.913 -0.088 15.865 1.00 89.81 77 ASP A N 1
ATOM 636 C CA . ASP A 1 77 ? -5.595 0.997 15.138 1.00 89.81 77 ASP A CA 1
ATOM 637 C C . ASP A 1 77 ? -6.205 0.519 13.811 1.00 89.81 77 ASP A C 1
ATOM 639 O O . ASP A 1 77 ? -7.241 1.018 13.352 1.00 89.81 77 ASP A O 1
ATOM 643 N N . VAL A 1 78 ? -5.529 -0.431 13.161 1.00 91.94 78 VAL A N 1
ATOM 644 C CA . VAL A 1 78 ? -5.885 -0.978 11.852 1.00 91.94 78 VAL A CA 1
ATOM 645 C C . VAL A 1 78 ? -5.638 -2.475 11.855 1.00 91.94 78 VAL A C 1
ATOM 647 O O . VAL A 1 78 ? -4.615 -2.951 12.340 1.00 91.94 78 VAL A O 1
ATOM 650 N N . GLU A 1 79 ? -6.546 -3.217 11.242 1.00 92.31 79 GLU A N 1
ATOM 651 C CA . GLU A 1 79 ? -6.390 -4.647 11.025 1.00 92.31 79 GLU A CA 1
ATOM 652 C C . GLU A 1 79 ? -6.527 -4.974 9.543 1.00 92.31 79 GLU A C 1
ATOM 654 O O . GLU A 1 79 ? -7.433 -4.492 8.860 1.00 92.31 79 GLU A O 1
ATOM 659 N N . LEU A 1 80 ? -5.623 -5.810 9.043 1.00 93.12 80 LEU A N 1
ATOM 660 C CA . LEU A 1 80 ? -5.697 -6.342 7.691 1.00 93.12 80 LEU A CA 1
ATOM 661 C C . LEU A 1 80 ? -6.524 -7.624 7.685 1.00 93.12 80 LEU A C 1
ATOM 663 O O . LEU A 1 80 ? -6.141 -8.611 8.301 1.00 93.12 80 LEU A O 1
ATOM 667 N N . LEU A 1 81 ? -7.624 -7.610 6.938 1.00 92.19 81 LEU A N 1
ATOM 668 C CA . LEU A 1 81 ? -8.519 -8.756 6.786 1.00 92.19 81 LEU A CA 1
ATOM 669 C C . LEU A 1 81 ? -8.148 -9.617 5.572 1.00 92.19 81 LEU A C 1
ATOM 671 O O . LEU A 1 81 ? -8.219 -10.839 5.631 1.00 92.19 81 LEU A O 1
ATOM 675 N N . ALA A 1 82 ? -7.769 -8.984 4.459 1.00 91.94 82 ALA A N 1
ATOM 676 C CA . ALA A 1 82 ? -7.363 -9.663 3.228 1.00 91.94 82 ALA A CA 1
ATOM 677 C C . ALA A 1 82 ? -6.492 -8.749 2.357 1.00 91.94 82 ALA A C 1
ATOM 679 O O . ALA A 1 82 ? -6.569 -7.523 2.462 1.00 91.94 82 ALA A O 1
ATOM 680 N N . TYR A 1 83 ? -5.698 -9.331 1.459 1.00 95.31 83 TYR A N 1
ATOM 681 C CA . TYR A 1 83 ? -4.932 -8.588 0.461 1.00 95.31 83 TYR A CA 1
ATOM 682 C C . TYR A 1 83 ? -4.856 -9.342 -0.871 1.00 95.31 83 TYR A C 1
ATOM 684 O O . TYR A 1 83 ? -4.961 -10.564 -0.912 1.00 95.31 83 TYR A O 1
ATOM 692 N N . CYS A 1 84 ? -4.655 -8.600 -1.957 1.00 95.31 84 CYS A N 1
ATOM 693 C CA . CYS A 1 84 ? -4.356 -9.117 -3.289 1.00 95.31 84 CYS A CA 1
ATOM 694 C C . CYS A 1 84 ? -3.315 -8.193 -3.932 1.00 95.31 84 CYS A C 1
ATOM 696 O O . CYS A 1 84 ? -3.494 -6.971 -3.947 1.00 95.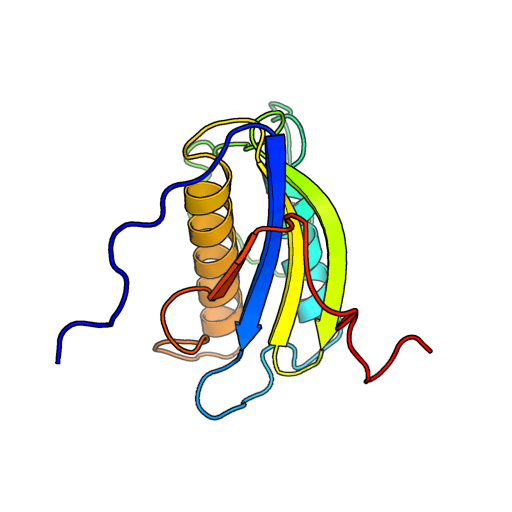31 84 CYS A O 1
ATOM 698 N N . LEU A 1 85 ? -2.207 -8.763 -4.408 1.00 95.50 85 LEU A N 1
ATOM 699 C CA . LEU A 1 85 ? -1.109 -8.027 -5.031 1.00 95.50 85 LEU A CA 1
ATOM 700 C C . LEU A 1 85 ? -1.051 -8.412 -6.506 1.00 95.50 85 LEU A C 1
ATOM 702 O O . LEU A 1 85 ? -0.894 -9.583 -6.834 1.00 95.50 85 LEU A O 1
ATOM 706 N N . MET A 1 86 ? -1.176 -7.424 -7.382 1.00 94.94 86 MET A N 1
ATOM 707 C CA . MET A 1 86 ? -1.049 -7.579 -8.826 1.00 94.94 86 MET A CA 1
ATOM 708 C C . MET A 1 86 ? 0.136 -6.746 -9.313 1.00 94.94 86 MET A C 1
ATOM 710 O O . MET A 1 86 ? 0.413 -5.706 -8.713 1.00 94.94 86 MET A O 1
ATOM 714 N N . PRO A 1 87 ? 0.792 -7.108 -10.429 1.00 95.56 87 PRO A N 1
ATOM 715 C CA . PRO A 1 87 ? 2.008 -6.434 -10.885 1.00 95.56 87 PRO A CA 1
ATOM 716 C C . PRO A 1 87 ? 1.919 -4.906 -10.899 1.00 95.56 87 PRO A C 1
ATOM 718 O O . PRO A 1 87 ? 2.845 -4.248 -10.442 1.00 95.56 87 PRO A O 1
ATOM 721 N N . ASN A 1 88 ? 0.782 -4.328 -11.307 1.00 94.56 88 ASN A N 1
ATOM 722 C CA . ASN A 1 88 ? 0.578 -2.876 -11.402 1.00 94.56 88 ASN A CA 1
ATOM 723 C C . ASN A 1 88 ? -0.325 -2.242 -10.326 1.00 94.56 88 ASN A C 1
ATOM 725 O O . ASN A 1 88 ? -0.567 -1.029 -10.380 1.00 94.56 88 ASN A O 1
ATOM 729 N N . HIS A 1 89 ? -0.851 -3.005 -9.362 1.00 93.75 89 HIS A N 1
ATOM 730 C CA . HIS A 1 89 ? -1.691 -2.464 -8.286 1.00 93.75 89 HIS A CA 1
ATOM 731 C C . HIS A 1 89 ? -1.854 -3.420 -7.101 1.00 93.75 89 HIS A C 1
ATOM 733 O O . HIS A 1 89 ? -1.638 -4.618 -7.208 1.00 93.75 89 HIS A O 1
ATOM 739 N N . PHE A 1 90 ? -2.299 -2.891 -5.966 1.00 94.81 90 PHE A N 1
ATOM 740 C CA . PHE A 1 90 ? -2.639 -3.699 -4.797 1.00 94.81 90 PHE A CA 1
ATOM 741 C C . PHE A 1 90 ? -4.065 -3.426 -4.333 1.00 94.81 90 PHE A C 1
ATOM 743 O O . PHE A 1 90 ? -4.580 -2.319 -4.496 1.00 94.81 90 PHE A O 1
ATOM 750 N N . HIS A 1 91 ? -4.650 -4.417 -3.671 1.00 93.44 91 HIS A N 1
ATOM 751 C CA . HIS A 1 91 ? -5.906 -4.330 -2.943 1.00 93.44 91 HIS A CA 1
ATOM 752 C C . HIS A 1 91 ? -5.692 -4.784 -1.499 1.00 93.44 91 HIS A C 1
ATOM 754 O O . HIS A 1 91 ? -5.145 -5.856 -1.262 1.00 93.44 91 HIS A O 1
ATOM 760 N N . LEU A 1 92 ? -6.156 -3.988 -0.540 1.00 93.94 92 LEU A N 1
ATOM 761 C CA . LEU A 1 92 ? -6.175 -4.298 0.887 1.00 93.94 92 LEU A CA 1
ATOM 762 C C . LEU A 1 92 ? -7.613 -4.190 1.388 1.00 93.94 92 LEU A C 1
ATOM 764 O O . LEU A 1 92 ? -8.308 -3.222 1.084 1.00 93.94 92 LEU A O 1
ATOM 768 N N . LEU A 1 93 ? -8.055 -5.161 2.171 1.00 92.38 93 LEU A N 1
ATOM 769 C CA . LEU A 1 93 ? -9.280 -5.071 2.950 1.00 92.38 93 LEU A CA 1
ATOM 770 C C . LEU A 1 93 ? -8.884 -4.784 4.396 1.00 92.38 93 LEU A C 1
ATOM 772 O O . LEU A 1 93 ? -8.278 -5.631 5.048 1.00 92.38 93 LEU A O 1
ATOM 776 N N . LEU A 1 94 ? -9.189 -3.581 4.875 1.00 92.25 94 LEU A N 1
ATOM 777 C CA . LEU A 1 94 ? -8.763 -3.090 6.183 1.00 92.25 94 LEU A CA 1
ATOM 778 C C . LEU A 1 94 ? -9.970 -2.846 7.082 1.00 92.25 94 LEU A C 1
ATOM 780 O O . LEU A 1 94 ? -10.940 -2.229 6.649 1.00 92.25 94 LEU A O 1
ATOM 784 N N . ARG A 1 95 ? -9.894 -3.264 8.342 1.00 90.06 95 ARG A N 1
ATOM 785 C CA . ARG A 1 95 ? -10.801 -2.816 9.398 1.00 90.06 95 ARG A CA 1
ATOM 786 C C . ARG A 1 95 ? -10.142 -1.668 10.145 1.00 90.06 95 ARG A C 1
ATOM 788 O O . ARG A 1 95 ? -9.013 -1.798 10.613 1.00 90.06 95 ARG A O 1
ATOM 795 N N . GLN A 1 96 ? -10.833 -0.540 10.234 1.00 89.19 96 GLN A N 1
ATOM 796 C CA . GLN A 1 96 ? -10.366 0.601 11.010 1.00 89.19 96 GLN A CA 1
ATOM 797 C C . GLN A 1 96 ? -10.913 0.497 12.436 1.00 89.19 96 GLN A C 1
ATOM 799 O O . GLN A 1 96 ? -12.127 0.483 12.624 1.00 89.19 96 GLN A O 1
ATOM 804 N N . ALA A 1 97 ? -10.030 0.455 13.429 1.00 85.56 97 ALA A N 1
ATOM 805 C CA . ALA A 1 97 ? -10.404 0.477 14.840 1.00 85.56 97 ALA A CA 1
ATOM 806 C C . ALA A 1 97 ? -10.395 1.896 15.427 1.00 85.56 97 ALA A C 1
ATOM 808 O O . ALA A 1 97 ? -11.155 2.165 16.344 1.00 85.56 97 ALA A O 1
ATOM 809 N N . THR A 1 98 ? -9.596 2.821 14.879 1.00 84.69 98 THR A N 1
ATOM 810 C CA . THR A 1 98 ? -9.547 4.223 15.330 1.00 84.69 98 THR A CA 1
ATOM 811 C C . THR A 1 98 ? -9.729 5.209 14.181 1.00 84.69 98 THR A C 1
ATOM 813 O O . THR A 1 98 ? -9.278 4.969 13.062 1.00 84.69 98 THR A O 1
ATOM 816 N N . LYS A 1 99 ? -10.371 6.351 14.460 1.00 75.00 99 LYS A N 1
ATOM 817 C CA . LYS A 1 99 ? -10.855 7.344 13.477 1.00 75.00 99 LYS A CA 1
ATOM 818 C C . LYS A 1 99 ? -9.860 7.711 12.360 1.00 75.00 99 LYS A C 1
ATOM 820 O O . LYS A 1 99 ? -10.272 7.877 11.211 1.00 75.00 99 LYS A O 1
ATOM 825 N N . ASP A 1 100 ? -8.564 7.776 12.666 1.00 82.06 100 ASP A N 1
ATOM 826 C CA . ASP A 1 100 ? -7.519 8.206 11.723 1.00 82.06 100 ASP A CA 1
ATOM 827 C C . ASP A 1 100 ? -6.461 7.130 11.411 1.00 82.06 100 ASP A C 1
ATOM 829 O O . ASP A 1 100 ? -5.649 7.307 10.496 1.00 82.06 100 ASP A O 1
ATOM 833 N N . GLY A 1 101 ? -6.505 5.975 12.089 1.00 86.06 101 GLY A N 1
ATOM 834 C CA . GLY A 1 101 ? -5.470 4.939 12.003 1.00 86.06 101 GLY A CA 1
ATOM 835 C C . GLY A 1 101 ? -5.209 4.463 10.575 1.00 86.06 101 GLY A C 1
ATOM 836 O O . GLY A 1 101 ? -4.072 4.429 10.106 1.00 86.06 101 GLY A O 1
ATOM 837 N N . MET A 1 102 ? -6.279 4.179 9.829 1.00 89.94 102 MET A N 1
ATOM 838 C CA . MET A 1 102 ? -6.171 3.697 8.448 1.00 89.94 102 MET A CA 1
ATOM 839 C C . MET A 1 102 ? -5.528 4.722 7.503 1.00 89.94 102 MET A C 1
ATOM 841 O O . MET A 1 102 ? -4.712 4.351 6.662 1.00 89.94 102 MET A O 1
ATOM 845 N N . ALA A 1 103 ? -5.876 6.006 7.618 1.00 88.12 103 ALA A N 1
ATOM 846 C CA . ALA A 1 103 ? -5.339 7.035 6.729 1.00 88.12 103 ALA A CA 1
ATOM 847 C C . ALA A 1 103 ? -3.831 7.227 6.944 1.00 88.12 103 ALA A C 1
ATOM 849 O O . ALA A 1 103 ? -3.067 7.357 5.983 1.00 88.12 103 ALA A O 1
ATOM 850 N N . GLU A 1 104 ? -3.399 7.209 8.203 1.00 88.56 104 GLU A N 1
ATOM 851 C CA . GLU A 1 104 ? -1.990 7.311 8.554 1.00 88.56 104 GLU A CA 1
ATOM 852 C C . GLU A 1 104 ? -1.195 6.065 8.158 1.00 88.56 104 GLU A C 1
ATOM 854 O O . GLU A 1 104 ? -0.124 6.208 7.561 1.00 88.56 104 GLU A O 1
ATOM 859 N N . PHE A 1 105 ? -1.745 4.870 8.400 1.00 91.62 105 PHE A N 1
ATOM 860 C CA . PHE A 1 105 ? -1.164 3.597 7.973 1.00 91.62 105 PHE A CA 1
ATOM 861 C C . PHE A 1 105 ? -0.915 3.575 6.464 1.00 91.62 105 PHE A C 1
ATOM 863 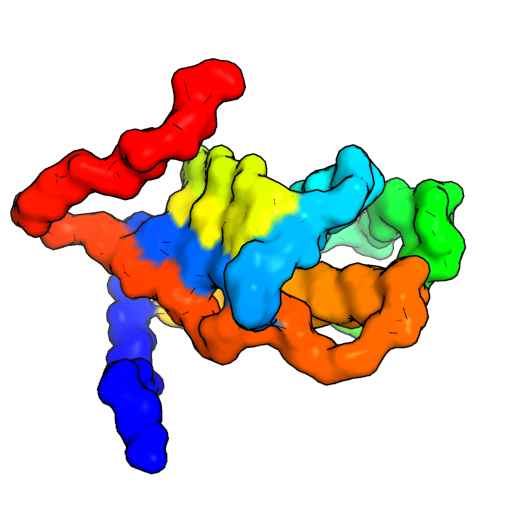O O . PHE A 1 105 ? 0.201 3.330 6.008 1.00 91.62 105 PHE A O 1
ATOM 870 N N . LEU A 1 106 ? -1.939 3.897 5.674 1.00 91.94 106 LEU A N 1
ATOM 871 C CA . LEU A 1 106 ? -1.865 3.888 4.215 1.00 91.94 106 LEU A CA 1
ATOM 872 C C . LEU A 1 106 ? -0.845 4.894 3.671 1.00 91.94 106 LEU A C 1
ATOM 874 O O . LEU A 1 106 ? -0.126 4.595 2.714 1.00 91.94 106 LEU A O 1
ATOM 878 N N . ARG A 1 107 ? -0.748 6.076 4.291 1.00 89.81 107 ARG A N 1
ATOM 879 C CA . ARG A 1 107 ? 0.269 7.077 3.949 1.00 89.81 107 ARG A CA 1
ATOM 880 C C . ARG A 1 107 ? 1.673 6.563 4.265 1.00 89.81 107 ARG A C 1
ATOM 882 O O . ARG A 1 107 ? 2.567 6.728 3.433 1.00 89.81 107 ARG A O 1
ATOM 889 N N . ALA A 1 108 ? 1.868 5.950 5.432 1.00 88.44 108 ALA A N 1
ATOM 890 C CA . ALA A 1 108 ? 3.152 5.386 5.837 1.00 88.44 108 ALA A CA 1
ATOM 891 C C . ALA A 1 108 ? 3.582 4.250 4.895 1.00 88.44 108 ALA A C 1
ATOM 893 O O . ALA A 1 108 ? 4.675 4.307 4.336 1.00 88.44 108 ALA A O 1
ATOM 894 N N . LEU A 1 109 ? 2.684 3.298 4.623 1.00 91.31 109 LEU A N 1
ATOM 895 C CA . LEU A 1 109 ? 2.911 2.177 3.711 1.00 91.31 109 LEU A CA 1
ATOM 896 C C . LEU A 1 109 ? 3.308 2.645 2.305 1.00 91.31 109 LEU A C 1
ATOM 898 O O . LEU A 1 109 ? 4.340 2.226 1.780 1.00 91.31 109 LEU A O 1
ATOM 902 N N . ALA A 1 110 ? 2.520 3.542 1.703 1.00 91.25 110 ALA A N 1
ATOM 903 C CA . ALA A 1 110 ? 2.791 4.025 0.352 1.00 91.25 110 ALA A CA 1
ATOM 904 C C . ALA A 1 110 ? 4.117 4.787 0.268 1.00 91.25 110 ALA A C 1
ATOM 906 O O . ALA A 1 110 ? 4.878 4.587 -0.676 1.00 91.25 110 ALA A O 1
ATOM 907 N N . THR A 1 111 ? 4.415 5.629 1.261 1.00 88.44 111 THR A N 1
ATOM 908 C CA . THR A 1 111 ? 5.660 6.409 1.289 1.00 88.44 111 THR A CA 1
ATOM 909 C C . THR A 1 111 ? 6.874 5.493 1.400 1.00 88.44 111 THR A C 1
ATOM 911 O O . THR A 1 111 ? 7.804 5.617 0.606 1.00 88.44 111 THR A O 1
ATOM 914 N N . SER A 1 112 ? 6.850 4.541 2.335 1.00 87.38 112 SER A N 1
ATOM 915 C CA . SER A 1 112 ? 7.941 3.581 2.537 1.00 87.38 112 SER A CA 1
ATOM 916 C C . SER A 1 112 ? 8.206 2.751 1.289 1.00 87.38 112 SER A C 1
ATOM 918 O O . SER A 1 112 ? 9.359 2.605 0.878 1.00 87.38 112 SER A O 1
ATOM 920 N N . TYR A 1 113 ? 7.144 2.298 0.622 1.00 91.31 113 TYR A N 1
ATOM 921 C CA . TYR A 1 113 ? 7.285 1.530 -0.604 1.00 91.31 113 TYR A CA 1
ATOM 922 C C . TYR A 1 113 ? 7.807 2.358 -1.784 1.00 91.31 113 TYR A C 1
ATOM 924 O O . TYR A 1 113 ? 8.712 1.912 -2.483 1.00 91.31 113 TYR A O 1
ATOM 932 N N . VAL A 1 114 ? 7.313 3.587 -1.982 1.00 91.62 114 VAL A N 1
ATOM 933 C CA . VAL A 1 114 ? 7.821 4.491 -3.033 1.00 91.62 114 VAL A CA 1
ATOM 934 C C . VAL A 1 114 ? 9.307 4.786 -2.824 1.00 91.62 114 VAL A C 1
ATOM 936 O O . VAL A 1 114 ? 10.069 4.759 -3.786 1.00 91.62 114 VAL A O 1
ATOM 939 N N . MET A 1 115 ? 9.736 5.043 -1.583 1.00 88.12 115 MET A N 1
ATOM 940 C CA . MET A 1 115 ? 11.149 5.288 -1.269 1.00 88.12 115 MET A CA 1
ATOM 941 C C . MET A 1 115 ? 12.023 4.074 -1.593 1.00 88.12 115 MET A C 1
ATOM 943 O O . MET A 1 115 ? 13.088 4.230 -2.189 1.00 88.12 115 MET A O 1
ATOM 947 N N . TYR A 1 116 ? 11.567 2.877 -1.217 1.00 89.44 116 TYR A N 1
ATOM 948 C CA . TYR A 1 116 ? 12.230 1.622 -1.562 1.00 89.44 116 TYR A CA 1
ATOM 949 C C . TYR A 1 116 ? 12.357 1.445 -3.075 1.00 89.44 116 TYR A C 1
ATOM 951 O O . TYR A 1 116 ? 13.469 1.314 -3.585 1.00 89.44 116 TYR A O 1
ATOM 959 N N . PHE A 1 117 ? 11.234 1.513 -3.785 1.00 92.19 117 PHE A N 1
ATOM 960 C CA . PHE A 1 117 ? 11.169 1.279 -5.222 1.00 92.19 117 PHE A CA 1
ATOM 961 C C . PHE A 1 117 ? 12.043 2.275 -5.990 1.00 92.19 117 PHE A C 1
ATOM 963 O O . PHE A 1 117 ? 12.841 1.893 -6.843 1.00 92.19 117 PHE A O 1
ATOM 970 N N . ASN A 1 118 ? 11.949 3.561 -5.644 1.00 91.56 118 ASN A N 1
ATOM 971 C CA . ASN A 1 118 ? 12.740 4.601 -6.289 1.00 91.56 118 ASN A CA 1
ATOM 972 C C . ASN A 1 118 ? 14.240 4.425 -6.046 1.00 91.56 118 ASN A C 1
ATOM 974 O O . ASN A 1 118 ? 15.020 4.613 -6.972 1.00 91.56 118 ASN A O 1
ATOM 978 N N . LYS A 1 119 ? 14.658 4.020 -4.840 1.00 88.19 119 LYS A N 1
ATOM 979 C CA . LYS A 1 119 ? 16.077 3.761 -4.574 1.00 88.19 119 LYS A CA 1
ATOM 980 C C . LYS A 1 119 ? 16.578 2.518 -5.308 1.00 88.19 119 LYS A C 1
ATOM 982 O O . LYS A 1 119 ? 17.652 2.572 -5.890 1.00 88.19 119 LYS A O 1
ATOM 987 N N . LYS A 1 120 ? 15.821 1.417 -5.283 1.00 88.75 120 LYS A N 1
ATOM 988 C CA . LYS A 1 120 ? 16.212 0.150 -5.920 1.00 88.75 120 LYS A CA 1
ATOM 989 C C . LYS A 1 120 ? 16.355 0.279 -7.435 1.00 88.75 120 LYS A C 1
ATOM 991 O O . LYS A 1 120 ? 17.292 -0.265 -7.999 1.00 88.75 120 LYS A O 1
ATOM 996 N N . TYR A 1 121 ? 15.433 0.996 -8.072 1.00 92.06 121 TYR A N 1
ATOM 997 C CA . TYR A 1 121 ? 15.387 1.141 -9.528 1.00 92.06 121 TYR A CA 1
ATOM 998 C C . TYR A 1 121 ? 15.966 2.474 -10.028 1.00 92.06 121 TYR A C 1
ATOM 1000 O O . TYR A 1 121 ? 15.722 2.841 -11.175 1.00 92.06 121 TYR A O 1
ATOM 1008 N N . GLU A 1 122 ? 16.678 3.215 -9.169 1.00 91.62 122 GLU A N 1
ATOM 1009 C CA . GLU A 1 122 ? 17.286 4.524 -9.475 1.00 91.62 122 GLU A CA 1
ATOM 1010 C C . GLU A 1 122 ? 16.304 5.524 -10.114 1.00 91.62 122 GLU A C 1
ATOM 1012 O O . GLU A 1 122 ? 16.626 6.310 -11.006 1.00 91.62 122 GLU A O 1
ATOM 1017 N N . ARG A 1 123 ? 15.053 5.494 -9.649 1.00 91.62 123 ARG A N 1
ATOM 1018 C CA . ARG A 1 123 ? 13.968 6.331 -10.161 1.00 91.62 123 ARG A CA 1
ATOM 1019 C C . ARG A 1 123 ? 13.756 7.564 -9.301 1.00 91.62 123 ARG A C 1
ATOM 1021 O O . ARG A 1 123 ? 14.050 7.602 -8.110 1.00 91.62 123 ARG A O 1
ATOM 1028 N N . GLN A 1 124 ? 13.123 8.556 -9.912 1.00 87.81 124 GLN A N 1
ATOM 1029 C CA . GLN A 1 124 ? 12.604 9.734 -9.231 1.00 87.81 124 GLN A CA 1
ATOM 1030 C C . GLN A 1 124 ? 11.123 9.928 -9.580 1.00 87.81 124 GLN A C 1
ATOM 1032 O O . GLN A 1 124 ? 10.645 9.466 -10.621 1.00 87.81 124 GLN A O 1
ATOM 1037 N N . GLY A 1 125 ? 10.393 10.617 -8.702 1.00 88.06 125 GLY A N 1
ATOM 1038 C CA . GLY A 1 125 ? 8.979 10.947 -8.892 1.00 88.06 125 GLY A CA 1
ATOM 1039 C C . GLY A 1 125 ? 7.993 9.964 -8.254 1.00 88.06 125 GLY A C 1
ATOM 1040 O O . GLY A 1 125 ? 8.350 9.118 -7.430 1.00 88.06 125 GLY A O 1
ATOM 1041 N N . ALA A 1 126 ? 6.716 10.129 -8.606 1.00 91.19 126 ALA A N 1
ATOM 1042 C CA . ALA A 1 126 ? 5.617 9.354 -8.042 1.00 91.19 126 ALA A CA 1
ATOM 1043 C C . ALA A 1 126 ? 5.561 7.933 -8.624 1.00 91.19 126 ALA A C 1
ATOM 1045 O O . ALA A 1 126 ? 5.631 7.744 -9.839 1.00 91.19 126 ALA A O 1
ATOM 1046 N N . LEU A 1 127 ? 5.373 6.938 -7.751 1.00 93.25 127 LEU A N 1
ATOM 1047 C CA . LEU A 1 127 ? 5.100 5.560 -8.165 1.00 93.25 127 LEU A CA 1
ATOM 1048 C C . LEU A 1 127 ? 3.606 5.319 -8.394 1.00 93.25 127 LEU A C 1
ATOM 1050 O O . LEU A 1 127 ? 3.238 4.681 -9.374 1.00 93.25 127 LEU A O 1
ATOM 1054 N N . PHE A 1 128 ? 2.751 5.836 -7.508 1.00 93.44 128 PHE A N 1
ATOM 1055 C CA . PHE A 1 128 ? 1.310 5.585 -7.510 1.00 93.44 128 PHE A CA 1
ATOM 1056 C C . PHE A 1 128 ? 0.490 6.716 -8.139 1.00 93.44 128 PHE A C 1
ATOM 1058 O O . PHE A 1 128 ? 0.875 7.887 -8.092 1.00 93.44 128 PHE A O 1
ATOM 1065 N N . GLN A 1 129 ? -0.685 6.373 -8.673 1.00 86.50 129 GLN A N 1
ATOM 1066 C CA . GLN A 1 129 ? -1.632 7.302 -9.283 1.00 86.50 129 GLN A CA 1
ATOM 1067 C C . GLN A 1 129 ? -2.396 8.108 -8.217 1.00 86.50 129 GLN A C 1
ATOM 1069 O O . GLN A 1 129 ? -3.570 7.869 -7.938 1.00 86.50 129 GLN A O 1
ATOM 1074 N N . GLY A 1 130 ? -1.723 9.103 -7.637 1.00 82.62 130 GLY A N 1
ATOM 1075 C CA . GLY A 1 130 ? -2.318 10.049 -6.695 1.00 82.62 130 GLY A CA 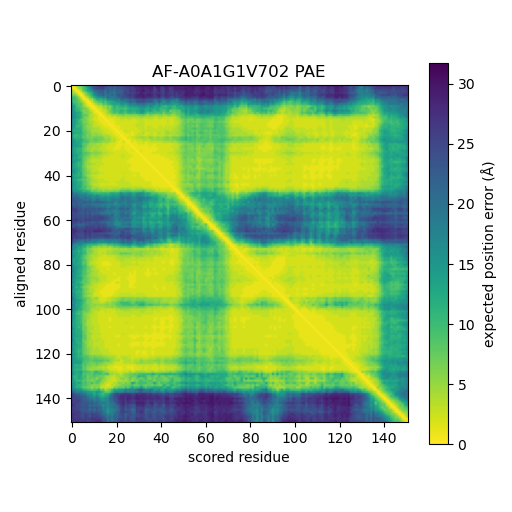1
ATOM 1076 C C . GLY A 1 130 ? -2.759 9.413 -5.372 1.00 82.62 130 GLY A C 1
ATOM 1077 O O . GLY A 1 130 ? -2.121 8.496 -4.848 1.00 82.62 130 GLY A O 1
ATOM 1078 N N . CYS A 1 131 ? -3.840 9.951 -4.803 1.00 77.56 131 CYS A N 1
ATOM 1079 C CA . CYS A 1 131 ? -4.362 9.522 -3.509 1.00 77.56 131 CYS A CA 1
ATOM 1080 C C . CYS A 1 131 ? -4.940 8.104 -3.560 1.00 77.56 131 CYS A C 1
ATOM 1082 O O . CYS A 1 131 ? -5.640 7.729 -4.500 1.00 77.56 131 CYS A O 1
ATOM 1084 N N . ILE A 1 132 ? -4.729 7.360 -2.475 1.00 81.44 132 ILE A N 1
ATOM 1085 C CA . ILE A 1 132 ? -5.287 6.022 -2.291 1.00 81.44 132 ILE A CA 1
ATOM 1086 C C . ILE A 1 132 ? -6.823 6.061 -2.344 1.00 81.44 132 ILE A C 1
ATOM 1088 O O . ILE A 1 132 ? -7.476 6.876 -1.668 1.00 81.44 132 ILE A O 1
ATOM 1092 N N . LYS A 1 133 ? -7.382 5.155 -3.154 1.00 81.75 133 LYS A N 1
ATOM 1093 C CA . LYS A 1 133 ? -8.822 4.964 -3.334 1.00 81.75 133 LYS A CA 1
ATOM 1094 C C . LYS A 1 133 ? -9.339 3.985 -2.289 1.00 81.75 133 LYS A C 1
ATOM 1096 O O . LYS A 1 133 ? -8.657 3.024 -1.949 1.00 81.75 133 LYS A O 1
ATOM 1101 N N . GLN A 1 134 ? -10.537 4.245 -1.779 1.00 76.25 134 GLN A N 1
ATOM 1102 C CA . GLN A 1 134 ? -11.138 3.470 -0.698 1.00 76.25 134 GLN A CA 1
ATOM 1103 C C . GLN A 1 134 ? -12.658 3.405 -0.855 1.00 76.25 134 GLN A C 1
ATOM 1105 O O . GLN A 1 134 ? -13.277 4.391 -1.262 1.00 76.25 134 GLN A O 1
ATOM 1110 N N . LEU A 1 135 ? -13.244 2.274 -0.482 1.00 78.62 135 LEU A N 1
ATOM 1111 C CA . LEU A 1 135 ? -14.684 2.051 -0.435 1.00 78.62 135 LEU A CA 1
ATOM 1112 C C . LEU A 1 135 ? -15.039 1.404 0.906 1.00 78.62 135 LEU A C 1
ATOM 1114 O O . LEU A 1 135 ? -14.499 0.351 1.232 1.00 78.62 135 LEU A O 1
ATOM 1118 N N . MET A 1 136 ? -15.921 2.035 1.686 1.00 73.06 136 MET A N 1
ATOM 1119 C CA . MET A 1 136 ? -16.439 1.443 2.924 1.00 73.06 136 MET A CA 1
ATOM 1120 C C . MET A 1 136 ? -17.405 0.306 2.596 1.00 73.06 136 MET A C 1
ATOM 1122 O O . MET A 1 136 ? -18.230 0.419 1.690 1.00 73.06 136 MET A O 1
ATOM 1126 N N . TRP A 1 137 ? -17.341 -0.766 3.368 1.00 61.66 137 TRP A N 1
ATOM 1127 C CA . TRP A 1 137 ? -18.236 -1.901 3.256 1.00 61.66 137 TRP A CA 1
ATOM 1128 C C . TRP A 1 137 ? -19.500 -1.649 4.096 1.00 61.66 137 TRP A C 1
ATOM 1130 O O . TRP A 1 137 ? -19.427 -1.581 5.321 1.00 61.66 137 TRP A O 1
ATOM 1140 N N . GLY A 1 138 ? -20.658 -1.453 3.440 1.00 52.50 138 GLY A N 1
ATOM 1141 C CA . GLY A 1 138 ? -21.915 -1.098 4.115 1.00 52.50 138 GLY A CA 1
ATOM 1142 C C . GLY A 1 138 ? -23.202 -1.191 3.270 1.00 52.50 138 GLY A C 1
ATOM 1143 O O . GLY A 1 138 ? -23.531 -0.285 2.516 1.00 52.50 138 GLY A O 1
ATOM 1144 N N . ARG A 1 139 ? -23.945 -2.281 3.515 1.00 39.94 139 ARG A N 1
ATOM 1145 C CA . ARG A 1 139 ? -25.373 -2.637 3.302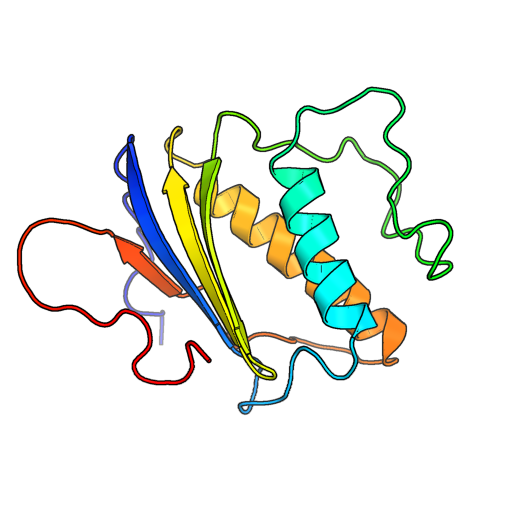 1.00 39.94 139 ARG A CA 1
ATOM 1146 C C . ARG A 1 139 ? -26.042 -2.855 1.939 1.00 39.94 139 ARG A C 1
ATOM 1148 O O . ARG A 1 139 ? -26.931 -3.699 1.948 1.00 39.94 139 ARG A O 1
ATOM 1155 N N . ILE A 1 140 ? -25.706 -2.248 0.803 1.00 40.59 140 ILE A N 1
ATOM 1156 C CA . ILE A 1 140 ? -26.411 -2.617 -0.448 1.00 40.59 140 ILE A CA 1
ATOM 1157 C C . ILE A 1 140 ? -25.476 -2.555 -1.661 1.00 40.59 140 ILE A C 1
ATOM 1159 O O . ILE A 1 140 ? -24.784 -1.567 -1.874 1.00 40.59 140 ILE A O 1
ATOM 1163 N N . HIS A 1 141 ? -25.537 -3.627 -2.455 1.00 36.69 141 HIS A N 1
ATOM 1164 C CA . HIS A 1 141 ? -24.996 -3.819 -3.802 1.00 36.69 141 HIS A CA 1
ATOM 1165 C C . HIS A 1 141 ? -23.527 -4.259 -3.956 1.00 36.69 141 HIS A C 1
ATOM 1167 O O . HIS A 1 141 ? -22.578 -3.485 -3.955 1.00 36.69 141 HIS A O 1
ATOM 1173 N N . THR A 1 142 ? -23.450 -5.563 -4.243 1.00 37.06 142 THR A N 1
ATOM 1174 C CA . THR A 1 142 ? -22.636 -6.199 -5.285 1.00 37.06 142 THR A CA 1
ATOM 1175 C C . THR A 1 142 ? -21.164 -6.442 -4.967 1.00 37.06 142 THR A C 1
ATOM 1177 O O . THR A 1 142 ? -20.301 -5.577 -5.062 1.00 37.06 142 THR A O 1
ATOM 1180 N N . PHE A 1 143 ? -20.911 -7.718 -4.671 1.00 40.78 143 PHE A N 1
ATOM 1181 C CA . PHE A 1 143 ? -19.695 -8.462 -4.979 1.00 40.78 143 PHE A CA 1
ATOM 1182 C C . PHE A 1 143 ? -18.897 -7.840 -6.139 1.00 40.78 143 PHE A C 1
ATOM 1184 O O . PHE A 1 143 ? -19.248 -7.977 -7.308 1.00 40.78 143 PHE A O 1
ATOM 1191 N N . CYS A 1 144 ? -17.789 -7.199 -5.796 1.00 36.47 144 CYS A N 1
ATOM 1192 C CA . CYS A 1 144 ? -16.635 -7.082 -6.674 1.00 36.47 144 CYS A CA 1
ATOM 1193 C C . CYS A 1 144 ? -15.390 -7.363 -5.823 1.00 36.47 144 CYS A C 1
ATOM 1195 O O . CYS A 1 144 ? -14.464 -6.564 -5.730 1.00 36.47 144 CYS A O 1
ATOM 1197 N N . ILE A 1 145 ? -15.401 -8.519 -5.144 1.00 43.09 145 ILE A N 1
ATOM 1198 C CA . ILE A 1 145 ? -14.156 -9.269 -4.951 1.00 43.09 145 ILE A CA 1
ATOM 1199 C C . ILE A 1 145 ? -13.617 -9.427 -6.364 1.00 43.09 145 ILE A C 1
ATOM 1201 O O . ILE A 1 145 ? -14.376 -9.909 -7.204 1.00 43.09 145 ILE A O 1
ATOM 1205 N N . CYS A 1 146 ? -12.406 -8.930 -6.625 1.00 39.12 146 CYS A N 1
ATOM 1206 C CA . CYS A 1 146 ? -11.695 -9.039 -7.893 1.00 39.12 146 CYS A CA 1
ATOM 1207 C C . CYS A 1 146 ? -12.213 -10.213 -8.738 1.00 39.12 146 CYS A C 1
ATOM 1209 O O . CYS A 1 146 ? -11.807 -11.358 -8.543 1.00 39.12 146 CYS A O 1
ATOM 1211 N N . ARG A 1 147 ? -13.115 -9.939 -9.689 1.00 35.19 147 ARG A N 1
ATOM 1212 C CA . ARG A 1 147 ? -13.188 -10.756 -10.897 1.00 35.19 147 ARG A CA 1
ATOM 1213 C C . ARG A 1 147 ? -11.947 -10.362 -11.666 1.00 35.19 147 ARG A C 1
ATOM 1215 O O . ARG A 1 147 ? -11.998 -9.392 -12.402 1.00 35.19 147 ARG A O 1
ATOM 1222 N N . ASP A 1 148 ? -10.840 -10.963 -11.254 1.00 37.91 148 ASP A N 1
ATOM 1223 C CA . ASP A 1 148 ? -9.650 -11.285 -12.025 1.00 37.91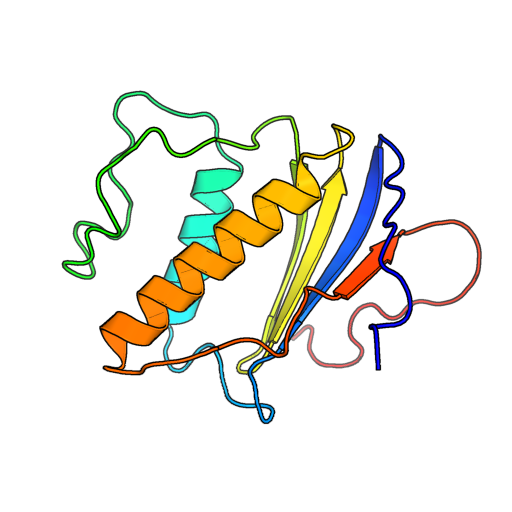 148 ASP A CA 1
ATOM 1224 C C . ASP A 1 148 ? -8.608 -11.795 -11.020 1.00 37.91 148 ASP A C 1
ATOM 1226 O O . ASP A 1 148 ? -7.899 -11.036 -10.363 1.00 37.91 148 ASP A O 1
ATOM 1230 N N . THR A 1 149 ? -8.518 -13.127 -10.961 1.00 33.34 149 THR A N 1
ATOM 1231 C CA . THR A 1 149 ? -7.406 -13.924 -10.411 1.00 33.34 149 THR A CA 1
ATOM 1232 C C . THR A 1 149 ? -7.360 -14.127 -8.888 1.00 33.34 149 THR A C 1
ATOM 1234 O O . THR A 1 149 ? -6.501 -13.614 -8.181 1.00 33.34 149 THR A O 1
ATOM 1237 N N . PHE A 1 150 ? -8.258 -14.985 -8.394 1.00 34.47 150 PHE A N 1
ATOM 1238 C CA . PHE A 1 150 ? -7.871 -16.017 -7.426 1.00 34.47 150 PHE A CA 1
ATOM 1239 C C . PHE A 1 150 ? -7.664 -17.315 -8.211 1.00 34.47 150 PHE A C 1
ATOM 1241 O O . PHE A 1 150 ? -8.645 -18.010 -8.466 1.00 34.47 150 PHE A O 1
ATOM 1248 N N . ILE A 1 151 ? -6.428 -17.594 -8.633 1.00 33.31 151 ILE A N 1
ATOM 1249 C CA . ILE A 1 151 ? -5.877 -18.941 -8.867 1.00 33.31 151 ILE A CA 1
ATOM 1250 C C . ILE A 1 151 ? -4.388 -18.854 -8.545 1.00 33.31 151 ILE A C 1
ATOM 1252 O O . ILE A 1 151 ? -3.764 -17.889 -9.042 1.00 33.31 151 ILE A O 1
#

InterPro domains:
  IPR002686 Transposase IS200-like [PF01797] (77-126)
  IPR002686 Transposase IS200-like [SM01321] (11-134)
  IPR036515 Transposase IS200-like superfamily [G3DSA:3.30.70.1290] (4-136)
  IPR036515 Transposase IS200-like superfamily [SSF143422] (76-133)

Secondary structure (DSSP, 8-state):
-PPS-----PPTT-EEEEEEEBGGG--S--SHHHHHHHHHHHHHHTS---TT---TTHHHH----S--------TTTEEEEEEEEETTEEEEEEEESSTTHHHHHHHHHHHHHHHHHHHHTT--S-SBSSSPEEEE--SSS---S-SS---

Foldseek 3Di:
DPDPDPDDFDDAQWKKKWKWFFVVNAFLDPDPVLVVVLVLLVCCQQDPDDVPDDRPCVPPPVDPPDDPPPRHRLHQQKDWPDKDDDRTMIITIMTGNDRCSVVVSVVSSLVSSQVVSCVVVVHDDHGIDPDMDMDIDDDDDDDPPPPPDPD

Mean predicted aligned error: 9.81 Å

Solvent-accessible surface area (backbone atoms only — not comparable to full-atom values): 9224 Å² total; per-residue (Å²): 130,85,72,87,82,83,78,83,85,62,58,67,69,35,38,30,48,32,37,50,36,18,40,96,69,33,67,72,38,91,49,74,64,46,54,52,49,54,52,48,49,52,52,55,35,52,29,78,82,55,98,79,68,72,61,90,42,47,84,77,64,77,50,74,77,68,79,88,70,71,76,72,51,34,44,81,21,34,43,81,78,48,75,48,83,48,50,31,34,41,37,39,31,34,34,22,58,37,74,59,34,47,64,54,47,52,51,51,51,52,51,56,47,43,55,49,51,25,63,78,68,76,49,84,82,80,54,52,58,72,75,77,45,73,45,76,69,78,95,76,84,75,92,71,72,71,92,72,79,91,126

=== Feature glossary ===
Feature key, reading from the visual/contextual features back to the raw sequence:

Rendered structure images. Structure images are PyMOL renders from six orthogonal camera directions. Cartoon representation draws helices as coils and strands as arrows; sticks shows the backbone as bonds; surface shows the solvent-excluded envelope. Rainbow coloring maps sequence position to hue (blue→red, N→C); chain coloring assigns a distinct color per polypeptide.

Contact-map, Ramachandran, and PAE plots. Three diagnostic plots accompany the record. The Cα contact map visualizes the tertiary structure as a 2D adjacency matrix (8 Å cutoff, sequence-local contacts suppressed). The Ramachandran plot shows the distribution of backbone (φ, ψ) torsions, with points in the α and β basins reflecting secondary structure content. The PAE plot shows AlphaFold's inter-residue confidence as a color matrix.

InterPro / GO / CATH / organism. The annotation block draws on four external resources. InterPro: which protein families and domains the sequence belongs to. GO: standardized terms for what the protein does, what process it participates in, and where in the cell it acts. CATH: which structural fold it has in the CATH hierarchy. Organism: the species of origin.

Nearest PDB structures. Structural nearest neighbors (via Foldseek easy-search vs the PDB). Reported per hit: target PDB id, E-value, and alignment TM-score. A TM-score above ~0.5 is the conventional threshold for 'same fold'.

Predicted aligned error. Predicted aligned error is AlphaFold's pairwise confidence. Unlike pLDDT (per-residue), PAE is per-residue-pair and captures whether two parts of the structure are correctly placed relative to each other. Units are ångströms of expected positional error.

Solvent-accessible surface area. SASA measures how much of the protein is reachable by solvent. It is computed by rolling a water-sized probe over the atomic surface and summing the exposed area (Å²). Per-residue SASA distinguishes core (buried, low SASA) from surface (exposed, high SASA) residues; total SASA is a whole-molecule size measure.

B-factor. Crystallographic B-factors measure how much each atom's electron density is smeared out, in Å². They rise in mobile loops and surface residues and fall in the buried interior. In AlphaFold models this column is repurposed to hold pLDDT instead.

pLDDT. For AlphaFold models, the B-factor field carries pLDDT — the model's own estimate of local accuracy on a 0–100 scale. Regions with pLDDT<50 should be treated as essentially unmodeled; they often correspond to intrinsically disordered segments.

Backbone torsions (φ/ψ). φ (phi) and ψ (psi) are the two rotatable backbone dihedrals per residue: φ is the C(i-1)–N–Cα–C torsion, ψ is the N–Cα–C–N(i+1) torsion, both in degrees on (−180°, 180°]. α-helical residues cluster near (−60°, −45°); β-strand residues near (−120°, +130°). A Ramachandran plot is simply a scatter of (φ, ψ) for every residue.

Radius of gyration, Cα contacts, bounding box. Radius of gyration (Rg) is the root-mean-square distance of Cα atoms from their centroid — a single number for overall size and compactness. A globular domain of N residues has Rg ≈ 2.2·N^0.38 Å; an extended or disordered chain has a much larger Rg. The Cα contact count is the number of residue pairs whose Cα atoms are within 8 Å and are more than four positions apart in sequence — a standard proxy for tertiary packing density. The bounding box is the smallest axis-aligned box enclosing all Cα atoms.

Secondary structure (3-state, P-SEA). Three-state secondary structure (P-SEA) collapses the eight DSSP classes into helix (a), strand (b), and coil (c). P-SEA assigns these from Cα geometry alone — distances and angles — without requiring backbone oxygens, so it works on any Cα trace.

Secondary structure (8-state, DSSP). Secondary structure is the local, repeating backbone conformation. DSSP classifies it into eight states by reading the hydrogen-bond network: three helix types (H, G, I), two β types (E, B), two non-regular types (T, S), and unstructured coil (-).

Foldseek 3Di. The Foldseek 3Di string encodes local tertiary geometry as a 20-letter alphabet — one character per residue — derived from the relative positions of nearby Cα atoms. Unlike the amino-acid sequence, 3Di is a direct function of the 3D structure, so two proteins with the same fold have similar 3Di strings even at low sequence identity.

mmCIF coordinates. Structure coordinates are given as an mmCIF _atom_site loop: one row per atom with element, residue name, chain id, sequence number, and x/y/z position in Å. Only the four main-chain atoms per residue are included here; side chains are omitted to keep the record compact.

Sequence. This is the polypeptide sequence — one letter per residue, N-terminus first. Length ranges from a few dozen residues for small domains to over a thousand for large multi-domain proteins.